Protein AF-A0A6P0M9M9-F1 (afdb_monomer)

pLDDT: mean 88.63, std 4.31, range [71.31, 93.69]

Mean predicted aligned error: 3.83 Å

Foldseek 3Di:
DWDWFPFDPFKTWTWDDDPPDIDIDIDGDDDPVRVVRVCVRVVVVVVVD

Sequence (49 aa):
MPEPLTLTVSLRGTRQVESNYQIFRLTGLLDAFSESIFRNVIGKYIDEG

Solvent-accessible surface area (backbone atoms only — not comparable to full-atom values): 3040 Å² total; per-residue (Å²): 122,71,43,78,45,90,61,51,96,60,28,42,35,31,38,32,82,55,101,88,51,72,48,77,50,77,53,69,59,88,44,87,81,43,45,63,53,47,51,55,54,54,47,52,58,58,77,74,104

Nearest PDB structures (foldseek):
  1okj-assembly2_C  TM=4.315E-01  e=6.382E+00  Escherichia coli K-12
  8i37-assembly1_D  TM=5.119E-01  e=5.309E+00  Helicobacter pylori SS1
  2r15-assembly1_B  TM=4.526E-01  e=9.805E+00  Homo sapiens

Structure (mmCIF, N/CA/C/O backbone):
data_AF-A0A6P0M9M9-F1
#
_entry.id   AF-A0A6P0M9M9-F1
#
loop_
_atom_site.group_PDB
_atom_site.id
_atom_site.type_symbol
_atom_site.label_atom_id
_atom_site.label_alt_id
_atom_site.label_comp_id
_atom_site.label_asym_id
_atom_site.label_entity_id
_atom_site.label_seq_id
_atom_site.pdbx_PDB_ins_code
_atom_site.Cartn_x
_atom_site.Cartn_y
_atom_site.Cartn_z
_atom_site.occupancy
_atom_site.B_iso_or_equiv
_atom_site.auth_seq_id
_atom_site.auth_comp_id
_atom_site.auth_asym_id
_atom_site.auth_atom_id
_atom_site.pdbx_PDB_model_num
ATOM 1 N N . MET A 1 1 ? 3.335 6.548 15.122 1.00 77.75 1 MET A N 1
ATOM 2 C CA . MET A 1 1 ? 4.476 6.702 14.182 1.00 77.75 1 MET A CA 1
ATOM 3 C C . MET A 1 1 ? 4.110 6.019 12.871 1.00 77.75 1 MET A C 1
ATOM 5 O O . MET A 1 1 ? 3.450 4.993 12.951 1.00 77.75 1 MET A O 1
ATOM 9 N N . PRO A 1 2 ? 4.476 6.561 11.695 1.00 85.06 2 PRO A N 1
ATOM 10 C CA . PRO A 1 2 ? 4.201 5.901 10.423 1.00 85.06 2 PRO A CA 1
ATOM 11 C C . PRO A 1 2 ? 5.089 4.662 10.257 1.00 85.06 2 PRO A C 1
ATOM 13 O O . PRO A 1 2 ? 6.314 4.775 10.262 1.00 85.06 2 PRO A O 1
ATOM 16 N N . GLU A 1 3 ? 4.474 3.498 10.102 1.00 89.94 3 GLU A N 1
ATOM 17 C CA . GLU A 1 3 ? 5.146 2.231 9.833 1.00 89.94 3 GLU A CA 1
ATOM 18 C C . GLU A 1 3 ? 5.341 2.058 8.321 1.00 89.94 3 GLU A C 1
ATOM 20 O O . GLU A 1 3 ? 4.419 2.333 7.548 1.00 89.94 3 GLU A O 1
ATOM 25 N N . PRO A 1 4 ? 6.528 1.642 7.854 1.00 89.62 4 PRO A N 1
ATOM 26 C CA . PRO A 1 4 ? 6.764 1.423 6.435 1.00 89.62 4 PRO A CA 1
ATOM 27 C C . PRO A 1 4 ? 5.959 0.225 5.922 1.00 89.62 4 PRO A C 1
ATOM 29 O O . PRO A 1 4 ? 5.895 -0.822 6.560 1.00 89.62 4 PRO A O 1
ATOM 32 N N . LEU A 1 5 ? 5.383 0.371 4.731 1.00 90.00 5 LEU A N 1
ATOM 33 C CA . LEU A 1 5 ? 4.684 -0.700 4.029 1.00 90.00 5 LEU A CA 1
ATOM 34 C C . LEU A 1 5 ? 5.642 -1.407 3.078 1.00 90.00 5 LEU A C 1
ATOM 36 O O . LEU A 1 5 ? 6.304 -0.768 2.253 1.00 90.00 5 LEU A O 1
ATOM 40 N N . THR A 1 6 ? 5.676 -2.734 3.150 1.00 84.88 6 THR A N 1
ATOM 41 C CA . THR A 1 6 ? 6.420 -3.559 2.197 1.00 84.88 6 THR A CA 1
ATOM 42 C C . THR A 1 6 ? 5.628 -3.680 0.897 1.00 84.88 6 THR A C 1
ATOM 44 O O . THR A 1 6 ? 4.789 -4.560 0.745 1.00 84.88 6 THR A O 1
ATOM 47 N N . LEU A 1 7 ? 5.879 -2.755 -0.027 1.00 87.00 7 LEU A N 1
ATOM 48 C CA . LEU A 1 7 ? 5.313 -2.735 -1.378 1.00 87.00 7 LEU A CA 1
ATOM 49 C C . LEU A 1 7 ? 6.391 -3.148 -2.403 1.00 87.00 7 LEU A C 1
ATOM 51 O O . LEU A 1 7 ? 7.135 -4.098 -2.163 1.00 87.00 7 LEU A O 1
ATOM 55 N N . THR A 1 8 ? 6.483 -2.465 -3.549 1.00 85.00 8 THR A N 1
ATOM 56 C CA . THR A 1 8 ? 7.498 -2.722 -4.583 1.00 85.00 8 THR A CA 1
ATOM 57 C C . THR A 1 8 ? 8.646 -1.716 -4.504 1.00 85.00 8 THR A C 1
ATOM 59 O O . THR A 1 8 ? 8.604 -0.731 -3.772 1.00 85.00 8 THR A O 1
ATOM 62 N N . VAL A 1 9 ? 9.702 -1.932 -5.292 1.00 78.31 9 VAL A N 1
ATOM 63 C CA . VAL A 1 9 ? 10.835 -0.992 -5.362 1.00 78.31 9 VAL A CA 1
ATOM 64 C C . VAL A 1 9 ? 10.400 0.379 -5.910 1.00 78.31 9 VAL A C 1
ATOM 66 O O . VAL A 1 9 ? 10.907 1.413 -5.470 1.00 78.31 9 VAL A O 1
ATOM 69 N N . SER A 1 10 ? 9.449 0.388 -6.849 1.00 82.69 10 SER A N 1
ATOM 70 C CA . SER A 1 10 ? 8.912 1.581 -7.518 1.00 82.69 10 SER A CA 1
ATOM 71 C C . SER A 1 10 ? 7.771 2.266 -6.763 1.00 82.69 10 SER A C 1
ATOM 73 O O . SER A 1 10 ? 7.508 3.442 -7.018 1.00 82.69 10 SER A O 1
ATOM 75 N N . LEU A 1 11 ? 7.119 1.571 -5.830 1.00 88.06 11 LEU A N 1
ATOM 76 C CA . LEU A 1 11 ? 6.016 2.087 -5.027 1.00 88.06 11 LEU A CA 1
ATOM 77 C C . LEU A 1 11 ? 6.344 1.910 -3.549 1.00 88.06 11 LEU A C 1
ATOM 79 O O . LEU A 1 11 ? 6.323 0.799 -3.035 1.00 88.06 11 LEU A O 1
ATOM 83 N N . ARG A 1 12 ? 6.616 3.009 -2.850 1.00 89.88 12 ARG A N 1
ATOM 84 C CA . ARG A 1 12 ? 6.847 3.014 -1.401 1.00 89.88 12 ARG A CA 1
ATOM 85 C C . ARG A 1 12 ? 5.596 3.478 -0.676 1.00 89.88 12 ARG A C 1
ATOM 87 O O . ARG A 1 12 ? 4.833 4.280 -1.208 1.00 89.88 12 ARG A O 1
ATOM 94 N N . GLY A 1 13 ? 5.403 3.016 0.553 1.00 91.81 13 GLY A N 1
ATOM 95 C CA . GLY A 1 13 ? 4.276 3.461 1.358 1.00 91.81 13 GLY A CA 1
ATOM 96 C C . GLY A 1 13 ? 4.560 3.480 2.850 1.00 91.81 13 GLY A C 1
ATOM 97 O O . GLY A 1 13 ? 5.499 2.848 3.325 1.00 91.81 13 GLY A O 1
ATOM 98 N N . THR A 1 14 ? 3.731 4.212 3.587 1.00 93.69 14 THR A N 1
ATOM 99 C CA . THR A 1 14 ? 3.677 4.180 5.052 1.00 93.69 14 THR A CA 1
ATOM 100 C C . THR A 1 14 ? 2.231 4.077 5.517 1.00 93.69 14 THR A C 1
ATOM 102 O O . THR A 1 14 ? 1.335 4.646 4.889 1.00 93.69 14 THR A O 1
ATOM 105 N N . ARG A 1 15 ? 2.013 3.368 6.620 1.00 92.38 15 ARG A N 1
ATOM 106 C CA . ARG A 1 15 ? 0.741 3.245 7.330 1.00 92.38 15 ARG A CA 1
ATOM 107 C C . ARG A 1 15 ? 0.849 3.962 8.663 1.00 92.38 15 ARG A C 1
ATOM 109 O O . ARG A 1 15 ? 1.831 3.813 9.379 1.00 92.38 15 ARG A O 1
ATOM 116 N N . GLN A 1 16 ? -0.167 4.724 9.019 1.00 93.38 16 GLN A N 1
ATOM 117 C CA . GLN A 1 16 ? -0.311 5.295 10.348 1.00 93.38 16 GLN A CA 1
ATOM 118 C C . GLN A 1 16 ? -1.686 4.916 10.877 1.00 93.38 16 GLN A C 1
ATOM 120 O O . GLN A 1 16 ? -2.687 5.230 10.241 1.00 93.38 16 GLN A O 1
ATOM 125 N N . VAL A 1 17 ? -1.720 4.227 12.012 1.00 91.31 17 VAL A N 1
ATOM 126 C CA . VAL A 1 17 ? -2.960 3.855 12.694 1.00 91.31 17 VAL A CA 1
ATOM 127 C C . VAL A 1 17 ? -3.221 4.864 13.801 1.00 91.31 17 VAL A C 1
ATOM 129 O O . VAL A 1 17 ? -2.341 5.132 14.616 1.00 91.31 17 VAL A O 1
ATOM 132 N N . GLU A 1 18 ? -4.425 5.416 13.803 1.00 89.69 18 GLU A N 1
ATOM 133 C CA . GLU A 1 18 ? -4.963 6.291 14.839 1.00 89.69 18 GLU A CA 1
ATOM 134 C C . GLU A 1 18 ? -6.230 5.650 15.426 1.00 89.69 18 GLU A C 1
ATOM 136 O O . GLU A 1 18 ? -6.721 4.644 14.918 1.00 89.69 18 GLU A O 1
ATOM 141 N N . SER A 1 19 ? -6.796 6.233 16.485 1.00 85.50 19 SER A N 1
ATOM 142 C CA . SER A 1 19 ? -7.865 5.598 17.275 1.00 85.50 19 SER A CA 1
ATOM 143 C C . SER A 1 19 ? -9.142 5.228 16.509 1.00 85.50 19 SER A C 1
ATOM 145 O O . SER A 1 19 ? -9.913 4.414 17.002 1.00 85.5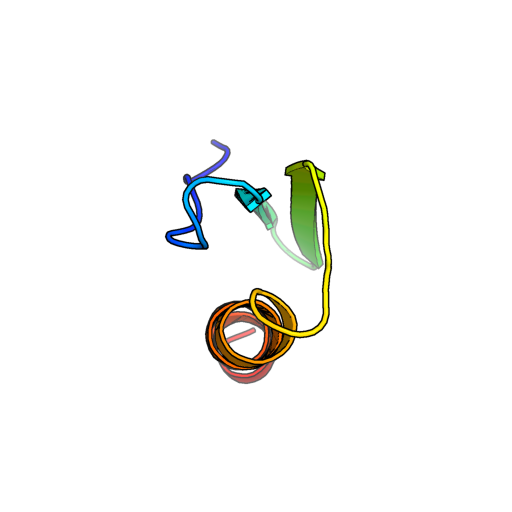0 19 SER A O 1
ATOM 147 N N . ASN A 1 20 ? -9.408 5.842 15.352 1.00 89.94 20 ASN A N 1
ATOM 148 C CA . ASN A 1 20 ? -10.627 5.596 14.568 1.00 89.94 20 ASN A CA 1
ATOM 149 C C . ASN A 1 20 ? -10.377 5.530 13.052 1.00 89.94 20 ASN A C 1
ATOM 151 O O . ASN A 1 20 ? -11.316 5.540 12.261 1.00 89.94 20 ASN A O 1
ATOM 155 N N . TYR A 1 21 ? -9.118 5.569 12.617 1.00 89.44 21 TYR A N 1
ATOM 156 C CA . TYR A 1 21 ? -8.800 5.550 11.195 1.00 89.44 21 TYR A CA 1
ATOM 157 C C . TYR A 1 21 ? -7.364 5.107 10.947 1.00 89.44 21 TYR A C 1
ATOM 159 O O . TYR A 1 21 ? -6.495 5.176 11.814 1.00 89.44 21 TYR A O 1
ATOM 167 N N . GLN A 1 22 ? -7.112 4.706 9.707 1.00 91.81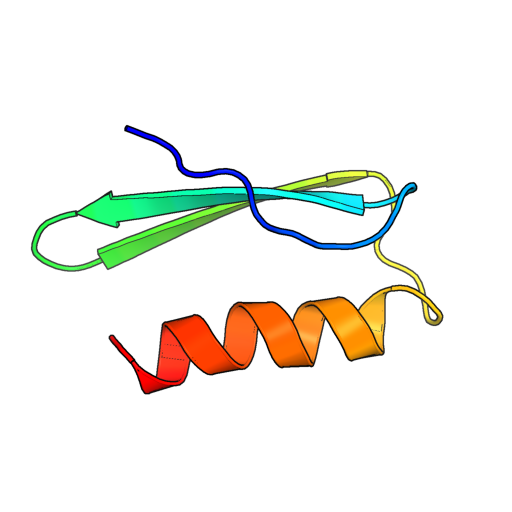 22 GLN A N 1
ATOM 168 C CA . GLN A 1 22 ? -5.784 4.376 9.218 1.00 91.81 22 GLN A CA 1
ATOM 169 C C . GLN A 1 22 ? -5.454 5.284 8.034 1.00 91.81 22 GLN A C 1
ATOM 171 O O . GLN A 1 22 ? -6.260 5.441 7.118 1.00 91.81 22 GLN A O 1
ATOM 176 N N . ILE A 1 23 ? -4.272 5.896 8.044 1.00 92.62 23 ILE A N 1
ATOM 177 C CA . ILE A 1 23 ? -3.762 6.694 6.928 1.00 92.62 23 ILE A CA 1
ATOM 178 C C . ILE A 1 23 ? -2.708 5.882 6.188 1.00 92.62 23 ILE A C 1
ATOM 180 O O . ILE A 1 23 ? -1.662 5.552 6.748 1.00 92.62 23 ILE A O 1
ATOM 184 N N . PHE A 1 24 ? -2.948 5.654 4.901 1.00 93.12 24 PHE A N 1
ATOM 185 C CA . PHE A 1 24 ? -1.970 5.099 3.974 1.00 93.12 24 PHE A CA 1
ATOM 186 C C . PHE A 1 24 ? -1.414 6.223 3.102 1.00 93.12 24 PHE A C 1
ATOM 188 O O . PHE A 1 24 ? -2.155 6.901 2.392 1.00 93.12 24 PHE A O 1
ATOM 195 N N . ARG A 1 25 ? -0.100 6.438 3.150 1.00 92.38 25 ARG A N 1
ATOM 196 C CA . ARG A 1 25 ? 0.607 7.368 2.261 1.00 92.38 25 ARG A CA 1
ATOM 197 C C . ARG A 1 25 ? 1.450 6.569 1.295 1.00 92.38 25 ARG A C 1
ATOM 199 O O . ARG A 1 25 ? 2.296 5.801 1.738 1.00 92.38 25 ARG A O 1
ATOM 206 N N . LEU A 1 26 ? 1.225 6.769 0.004 1.00 92.00 26 LEU A N 1
ATOM 207 C CA . LEU A 1 26 ? 1.903 6.060 -1.074 1.00 92.00 26 LEU A CA 1
ATOM 208 C C . LEU A 1 26 ? 2.687 7.063 -1.917 1.00 92.00 26 LEU A C 1
ATOM 210 O O . LEU A 1 26 ? 2.167 8.124 -2.257 1.00 92.00 26 LEU A O 1
ATOM 214 N N . THR A 1 27 ? 3.914 6.706 -2.275 1.00 91.31 27 THR A N 1
ATOM 215 C CA . THR A 1 27 ? 4.805 7.530 -3.090 1.00 91.31 27 THR A CA 1
ATOM 216 C C . THR A 1 27 ? 5.499 6.654 -4.120 1.00 91.31 27 THR A C 1
ATOM 218 O O . THR A 1 27 ? 6.220 5.720 -3.764 1.00 91.31 27 THR A O 1
ATOM 221 N N . GLY A 1 28 ? 5.326 6.981 -5.398 1.00 89.38 28 GLY A N 1
ATOM 222 C CA . GLY A 1 28 ? 5.928 6.245 -6.505 1.00 89.38 28 GLY A CA 1
ATOM 223 C C . GLY A 1 28 ? 4.934 5.979 -7.627 1.00 89.38 28 GLY A C 1
ATOM 224 O O . GLY A 1 28 ? 3.945 6.697 -7.764 1.00 89.38 28 GLY A O 1
ATOM 225 N N . LEU A 1 29 ? 5.214 4.950 -8.425 1.00 88.94 29 LEU A N 1
ATOM 226 C CA . LEU A 1 29 ? 4.372 4.550 -9.550 1.00 88.94 29 LEU A CA 1
ATOM 227 C C . LEU A 1 29 ? 3.493 3.360 -9.164 1.00 88.94 29 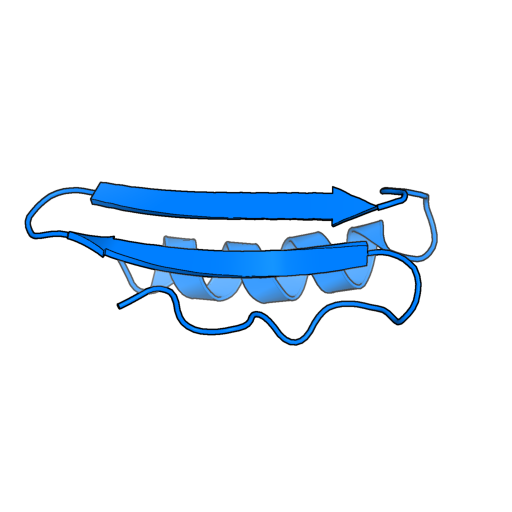LEU A C 1
ATOM 229 O O . LEU A 1 29 ? 3.994 2.274 -8.869 1.00 88.94 29 LEU A O 1
ATOM 233 N N . LEU A 1 30 ? 2.178 3.580 -9.183 1.00 88.56 30 LEU A N 1
ATOM 234 C CA . LEU A 1 30 ? 1.194 2.505 -9.152 1.00 88.56 30 LEU A CA 1
ATOM 235 C C . LEU A 1 30 ? 0.907 2.086 -10.599 1.00 88.56 30 LEU A C 1
ATOM 237 O O . LEU A 1 30 ? 0.350 2.862 -11.372 1.00 88.56 30 LEU A O 1
ATOM 241 N N . ASP A 1 31 ? 1.333 0.881 -10.960 1.00 86.94 31 ASP A N 1
ATOM 242 C CA . ASP A 1 31 ? 1.215 0.294 -12.292 1.00 86.94 31 ASP A CA 1
ATOM 243 C C . ASP A 1 31 ? 0.647 -1.134 -12.196 1.00 86.94 31 ASP A C 1
ATOM 245 O O . ASP A 1 31 ? 0.408 -1.655 -11.105 1.00 86.94 31 ASP A O 1
ATOM 249 N N . ALA A 1 32 ? 0.423 -1.781 -13.342 1.00 86.94 32 AL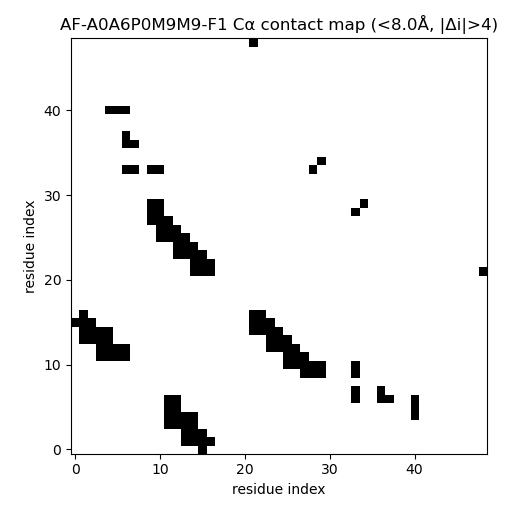A A N 1
ATOM 250 C CA . ALA A 1 32 ? -0.155 -3.127 -13.398 1.00 86.94 32 ALA A CA 1
ATOM 251 C C . ALA A 1 32 ? 0.693 -4.197 -12.676 1.00 86.94 32 ALA A C 1
ATOM 253 O O . ALA A 1 32 ? 0.168 -5.238 -12.284 1.00 86.94 32 ALA A O 1
ATOM 254 N N . PHE A 1 33 ? 1.993 -3.955 -12.482 1.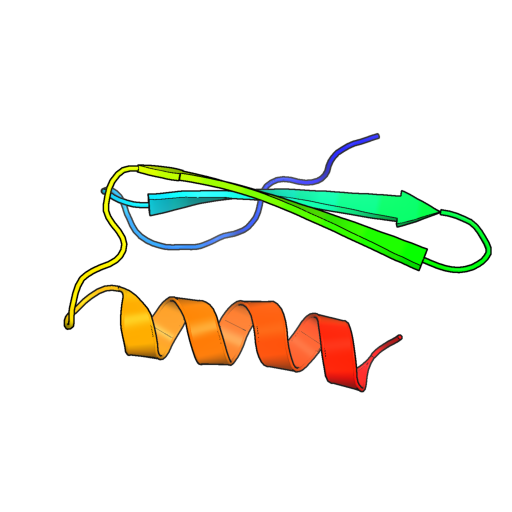00 84.75 33 PHE A N 1
ATOM 255 C CA . PHE A 1 33 ? 2.880 -4.873 -11.769 1.00 84.75 33 PHE A CA 1
ATOM 256 C C . PHE A 1 33 ? 2.818 -4.653 -10.257 1.00 84.75 33 PHE A C 1
ATOM 258 O O . PHE A 1 33 ? 2.876 -5.617 -9.490 1.00 84.75 33 PHE A O 1
ATOM 265 N N . SER A 1 34 ? 2.679 -3.403 -9.810 1.00 86.56 34 SER A N 1
ATOM 266 C CA . SER A 1 34 ? 2.533 -3.075 -8.391 1.00 86.56 34 SER A CA 1
ATOM 267 C C . SER A 1 34 ? 1.101 -3.233 -7.871 1.00 86.56 34 SER A C 1
ATOM 269 O O . SER A 1 34 ? 0.935 -3.417 -6.666 1.00 86.56 34 SER A O 1
ATOM 271 N N . GLU A 1 35 ? 0.082 -3.264 -8.738 1.00 88.50 35 GLU A N 1
ATOM 272 C CA . GLU A 1 35 ? -1.334 -3.387 -8.353 1.00 88.50 35 GLU A CA 1
ATOM 273 C C . GLU A 1 35 ? -1.618 -4.621 -7.481 1.00 88.50 35 GLU A C 1
ATOM 275 O O . GLU A 1 35 ? -2.272 -4.506 -6.444 1.00 88.50 35 GLU A O 1
ATOM 280 N N . SER A 1 36 ? -1.116 -5.800 -7.865 1.00 90.12 36 SER A N 1
ATOM 281 C CA . SER A 1 36 ? -1.366 -7.048 -7.124 1.00 90.12 36 SER A CA 1
ATOM 282 C C . SER A 1 36 ? -0.814 -6.986 -5.695 1.00 90.12 36 SER A C 1
ATOM 284 O O . SER A 1 36 ? -1.505 -7.313 -4.727 1.00 90.12 36 SER A O 1
ATOM 286 N N . ILE A 1 37 ? 0.417 -6.487 -5.548 1.00 90.31 37 ILE A N 1
ATOM 287 C CA . ILE A 1 37 ? 1.066 -6.325 -4.242 1.00 90.31 37 ILE A CA 1
ATOM 288 C C . ILE A 1 37 ? 0.350 -5.248 -3.429 1.00 90.31 37 ILE A C 1
ATOM 290 O O . ILE A 1 37 ? 0.067 -5.463 -2.253 1.00 90.31 37 ILE A O 1
ATOM 294 N N . PHE A 1 38 ? 0.002 -4.123 -4.055 1.00 90.69 38 PHE A N 1
ATOM 295 C CA . PHE A 1 38 ? -0.743 -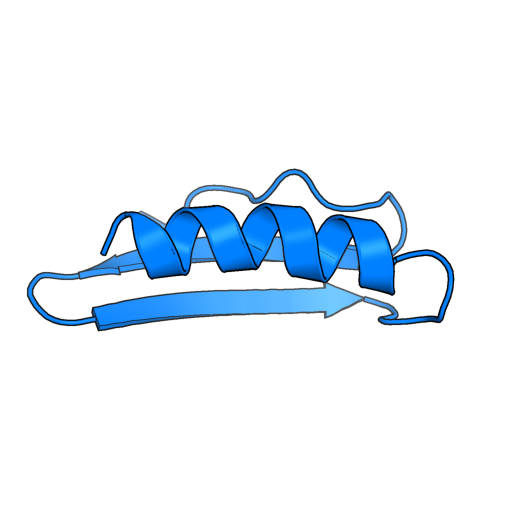3.043 -3.420 1.00 90.69 38 PHE A CA 1
ATOM 296 C C . PHE A 1 38 ? -2.068 -3.536 -2.831 1.00 90.69 38 PHE A C 1
ATOM 298 O O . PHE A 1 38 ? -2.314 -3.347 -1.640 1.00 90.69 38 PHE A O 1
ATOM 305 N N . ARG A 1 39 ? -2.889 -4.227 -3.631 1.00 92.06 39 ARG A N 1
ATOM 306 C CA . ARG A 1 39 ? -4.171 -4.786 -3.178 1.00 92.06 39 ARG A CA 1
ATOM 307 C C . ARG A 1 39 ? -3.991 -5.769 -2.029 1.00 92.06 39 ARG A C 1
ATOM 309 O O . ARG A 1 39 ? -4.738 -5.698 -1.063 1.00 92.06 39 ARG A O 1
ATOM 316 N N . ASN A 1 40 ? -3.008 -6.661 -2.118 1.00 92.25 40 ASN A N 1
ATOM 317 C CA . ASN A 1 40 ? -2.758 -7.662 -1.084 1.00 92.25 40 ASN A CA 1
ATOM 318 C C . ASN A 1 40 ? -2.319 -7.014 0.241 1.00 92.25 40 ASN A C 1
ATOM 320 O O . ASN A 1 40 ? -2.848 -7.335 1.299 1.00 92.25 40 ASN A O 1
ATOM 324 N N . VAL A 1 41 ? -1.379 -6.069 0.186 1.00 90.75 41 VAL A N 1
ATOM 325 C CA . VAL A 1 41 ? -0.837 -5.407 1.380 1.00 90.75 41 VAL A CA 1
ATOM 326 C C . VAL A 1 41 ? -1.879 -4.505 2.029 1.00 90.75 41 VAL A C 1
ATOM 328 O O . VAL A 1 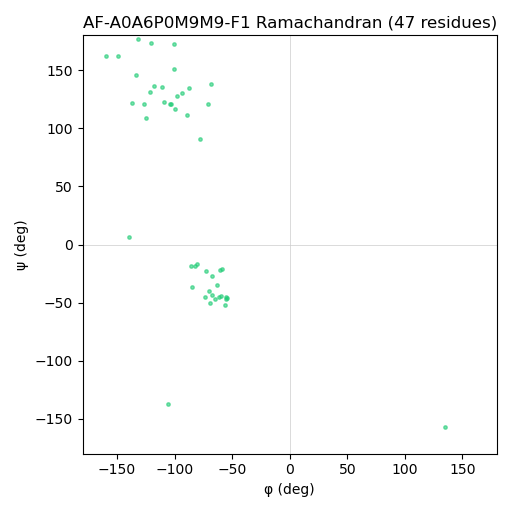41 ? -2.115 -4.619 3.226 1.00 90.75 41 VAL A O 1
ATOM 331 N N . ILE A 1 42 ? -2.523 -3.627 1.260 1.00 91.06 42 ILE A N 1
ATOM 332 C CA . ILE A 1 42 ? -3.524 -2.704 1.807 1.00 91.06 42 ILE A CA 1
ATOM 333 C C . ILE A 1 42 ? -4.789 -3.446 2.234 1.00 91.06 42 ILE A C 1
ATOM 335 O O . ILE A 1 42 ? -5.324 -3.137 3.293 1.00 91.06 42 ILE A O 1
ATOM 339 N N . GLY A 1 43 ? -5.231 -4.443 1.461 1.00 92.94 43 GLY A N 1
ATOM 340 C CA . GLY A 1 43 ? -6.402 -5.259 1.786 1.00 92.94 43 GLY A CA 1
ATOM 341 C C . GLY A 1 43 ? -6.288 -5.912 3.161 1.00 92.94 43 GLY A C 1
ATOM 342 O O . GLY A 1 43 ? -7.196 -5.763 3.968 1.00 92.94 43 GLY A O 1
ATOM 343 N N . LYS A 1 44 ? -5.128 -6.498 3.488 1.00 91.44 44 LYS A N 1
ATOM 344 C CA . LYS A 1 44 ? -4.870 -7.063 4.824 1.00 91.44 44 LYS A CA 1
ATOM 345 C C . LYS A 1 44 ? -5.100 -6.058 5.951 1.00 91.44 44 LYS A C 1
ATOM 347 O O . LYS A 1 44 ? -5.762 -6.377 6.926 1.00 91.44 44 LYS A O 1
ATOM 352 N N . TYR A 1 45 ? -4.591 -4.835 5.809 1.00 89.56 45 TYR A N 1
ATOM 353 C CA . TYR A 1 45 ? -4.752 -3.811 6.845 1.00 89.56 45 TYR A CA 1
ATOM 354 C C . TYR A 1 45 ? -6.168 -3.236 6.934 1.00 89.56 45 TYR A C 1
ATOM 356 O O . TYR A 1 45 ? -6.525 -2.684 7.975 1.00 89.56 45 TYR A O 1
ATOM 364 N N . ILE A 1 46 ? -6.945 -3.324 5.851 1.00 88.56 46 ILE A N 1
ATOM 365 C CA . ILE A 1 46 ? -8.368 -2.978 5.849 1.00 88.56 46 ILE A CA 1
ATOM 366 C C . ILE A 1 46 ? -9.167 -4.066 6.569 1.00 88.56 46 ILE A C 1
ATOM 368 O O . ILE A 1 46 ? -9.990 -3.727 7.405 1.00 88.56 46 ILE A O 1
ATOM 372 N N . ASP A 1 47 ? -8.902 -5.344 6.290 1.00 89.56 47 ASP A N 1
ATOM 373 C CA . ASP A 1 47 ? -9.605 -6.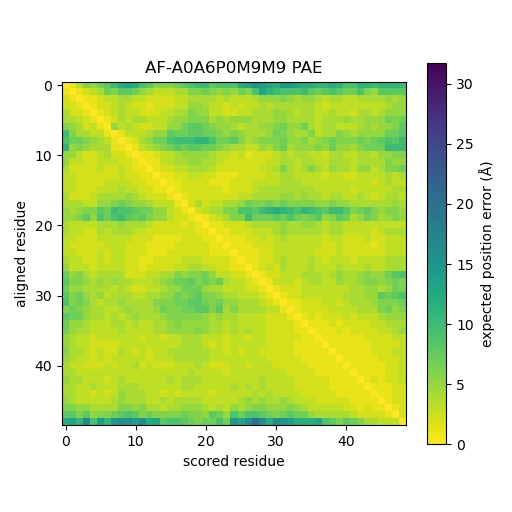467 6.925 1.00 89.56 47 ASP A CA 1
ATOM 374 C C . ASP A 1 47 ? -9.290 -6.589 8.431 1.00 89.56 47 ASP A C 1
ATOM 376 O O . ASP A 1 47 ? -10.097 -7.107 9.200 1.00 89.56 47 ASP A O 1
ATOM 380 N N . GLU A 1 48 ? -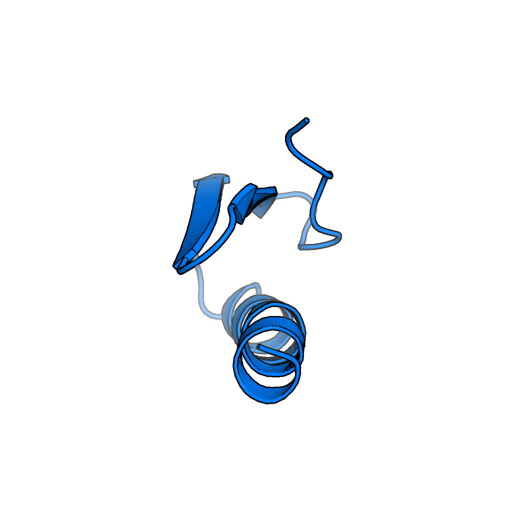8.111 -6.125 8.859 1.00 83.06 48 GLU A N 1
ATOM 381 C CA . GLU A 1 48 ? -7.672 -6.103 10.262 1.00 83.06 48 GLU A CA 1
ATOM 382 C C . GLU A 1 48 ? -8.226 -4.924 11.089 1.00 83.06 48 GLU A C 1
ATOM 384 O O . GLU A 1 48 ? -8.106 -4.953 12.317 1.00 83.06 48 GLU A O 1
ATOM 389 N N . GLY A 1 49 ? -8.739 -3.868 10.445 1.00 71.31 49 GLY A N 1
ATOM 390 C CA . GLY A 1 49 ? -9.150 -2.606 11.083 1.00 71.31 49 GLY A CA 1
ATOM 391 C C . GLY A 1 49 ? -10.638 -2.507 11.362 1.00 71.31 49 GLY A C 1
ATOM 392 O O . GLY A 1 49 ? -10.972 -1.914 12.411 1.00 71.31 49 GLY A O 1
#

Secondary structure (DSSP, 8-state):
-PEEE---SSEEEEEEEETTEEEEEEEE---TTHHHHHHHHHHHHHHT-

Radius of gyration: 10.76 Å; Cα contacts (8 Å, |Δi|>4): 60; chains: 1; bounding box: 22×15×31 Å